Protein AF-A0A094J5C4-F1 (afdb_monomer_lite)

pLDDT: mean 75.72, std 12.75, range [49.41, 90.5]

Radius of gyration: 13.83 Å; chains: 1; bounding box: 35×24×35 Å

Structure (mmCIF, N/CA/C/O backbone):
data_AF-A0A094J5C4-F1
#
_entry.id   AF-A0A094J5C4-F1
#
loop_
_atom_site.group_PDB
_atom_site.id
_atom_site.type_symbol
_atom_site.label_atom_id
_atom_site.label_alt_id
_atom_site.label_comp_id
_atom_site.label_asym_id
_atom_site.label_entity_id
_atom_site.label_seq_id
_atom_site.pdbx_PDB_ins_code
_atom_site.Cartn_x
_atom_site.Cartn_y
_atom_site.Cartn_z
_atom_site.occupancy
_atom_site.B_iso_or_equiv
_atom_site.auth_seq_id
_atom_site.auth_comp_id
_atom_site.auth_asym_id
_atom_site.auth_atom_id
_atom_site.pdbx_PDB_model_num
ATOM 1 N N . MET A 1 1 ? 3.938 13.984 0.212 1.00 50.44 1 MET A N 1
ATOM 2 C CA . MET A 1 1 ? 4.986 13.193 -0.465 1.00 50.44 1 MET A CA 1
ATOM 3 C C . MET A 1 1 ? 4.411 12.864 -1.828 1.00 50.44 1 MET A C 1
ATOM 5 O O . MET A 1 1 ? 3.298 12.368 -1.859 1.00 50.44 1 MET A O 1
ATOM 9 N N . ASP A 1 2 ? 5.063 13.290 -2.906 1.00 54.03 2 ASP A N 1
ATOM 10 C CA . ASP A 1 2 ? 4.492 13.287 -4.263 1.00 54.03 2 ASP A CA 1
ATOM 11 C C . ASP A 1 2 ? 4.732 11.933 -4.953 1.00 54.03 2 ASP A C 1
ATOM 13 O O . ASP A 1 2 ? 5.829 11.381 -4.832 1.00 54.03 2 ASP A O 1
ATOM 17 N N . GLU A 1 3 ? 3.744 11.391 -5.667 1.00 52.41 3 GLU A N 1
ATOM 18 C CA . GLU A 1 3 ? 3.858 10.117 -6.406 1.00 52.41 3 GLU A CA 1
ATOM 19 C C . GLU A 1 3 ? 5.030 10.144 -7.399 1.00 52.41 3 GLU A C 1
ATOM 21 O O . GLU A 1 3 ? 5.796 9.182 -7.501 1.00 52.41 3 GLU A O 1
ATOM 26 N N . SER A 1 4 ? 5.292 11.307 -8.007 1.00 53.38 4 SER A N 1
ATOM 27 C CA . SER A 1 4 ? 6.431 11.527 -8.905 1.00 53.38 4 SER A CA 1
ATOM 28 C C . SER A 1 4 ? 7.785 11.356 -8.207 1.00 53.38 4 SER A C 1
ATOM 30 O O . SER A 1 4 ? 8.776 10.976 -8.835 1.00 53.38 4 SER A O 1
ATOM 32 N N . TYR A 1 5 ? 7.862 11.660 -6.907 1.00 58.16 5 TYR A N 1
ATOM 33 C CA . TYR A 1 5 ? 9.082 11.485 -6.118 1.00 58.16 5 TYR A CA 1
ATOM 34 C C . TYR A 1 5 ? 9.353 10.005 -5.838 1.00 58.16 5 TYR A C 1
ATOM 36 O O . TYR A 1 5 ? 10.513 9.586 -5.870 1.00 58.16 5 TYR A O 1
ATOM 44 N N . ARG A 1 6 ? 8.295 9.207 -5.629 1.00 62.09 6 ARG A N 1
ATOM 45 C CA . ARG A 1 6 ? 8.398 7.749 -5.504 1.00 62.09 6 ARG A CA 1
ATOM 46 C C . ARG A 1 6 ? 8.870 7.181 -6.844 1.00 62.09 6 ARG A C 1
ATOM 48 O O . ARG A 1 6 ? 10.002 6.727 -6.908 1.00 62.09 6 ARG A O 1
ATOM 55 N N . ALA A 1 7 ? 8.163 7.381 -7.952 1.00 55.28 7 ALA A N 1
ATOM 56 C CA . ALA A 1 7 ? 8.589 6.847 -9.257 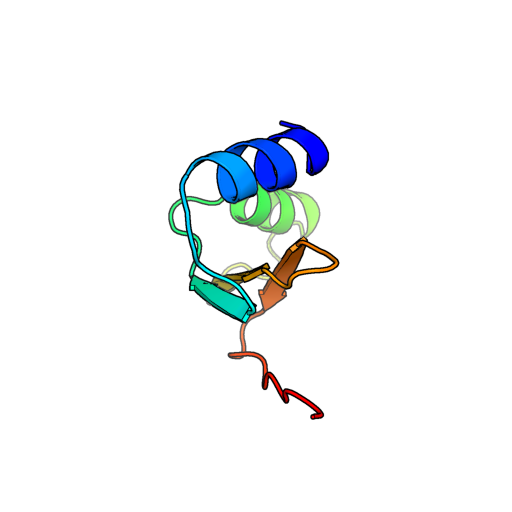1.00 55.28 7 ALA A CA 1
ATOM 57 C C . ALA A 1 7 ? 10.066 7.157 -9.624 1.00 55.28 7 ALA A C 1
ATOM 59 O O . AL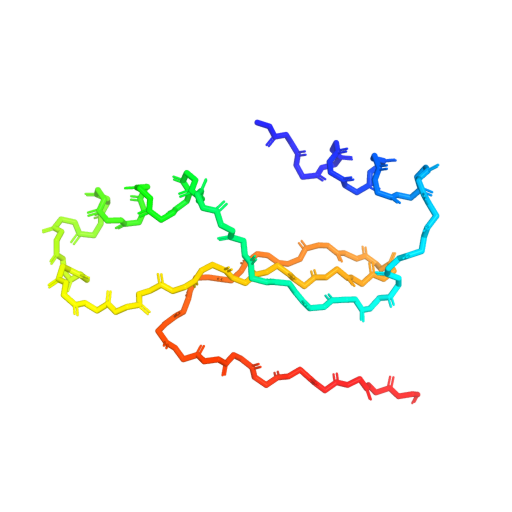A A 1 7 ? 10.813 6.275 -10.051 1.00 55.28 7 ALA A O 1
ATOM 60 N N . ARG A 1 8 ? 10.540 8.389 -9.367 1.00 56.78 8 ARG A N 1
ATOM 61 C CA . ARG A 1 8 ? 11.940 8.799 -9.623 1.00 56.78 8 ARG A CA 1
ATOM 62 C C . ARG A 1 8 ? 12.966 8.174 -8.681 1.00 56.78 8 ARG A C 1
ATOM 64 O O . ARG A 1 8 ? 14.072 7.856 -9.105 1.00 56.78 8 ARG A O 1
ATOM 71 N N . THR A 1 9 ? 12.634 8.035 -7.400 1.00 58.00 9 THR A N 1
ATOM 72 C CA . THR A 1 9 ? 13.537 7.398 -6.429 1.00 58.00 9 THR A CA 1
ATOM 73 C C . THR A 1 9 ? 13.681 5.905 -6.726 1.00 58.00 9 THR A C 1
ATOM 75 O O . THR A 1 9 ? 14.767 5.347 -6.565 1.00 58.00 9 THR A O 1
ATOM 78 N N . PHE A 1 10 ? 12.606 5.284 -7.212 1.00 62.06 10 PHE A N 1
ATOM 79 C CA . PHE A 1 10 ? 12.522 3.857 -7.502 1.00 62.06 10 PHE A CA 1
ATOM 80 C C . PHE A 1 10 ? 13.234 3.482 -8.814 1.00 62.06 10 PHE A C 1
ATOM 82 O O . PHE A 1 10 ? 13.939 2.475 -8.845 1.00 62.06 10 PHE A O 1
ATOM 89 N N . SER A 1 11 ? 13.173 4.319 -9.859 1.00 55.50 11 SER A N 1
ATOM 90 C CA . SER A 1 11 ? 13.952 4.094 -11.091 1.00 55.50 11 SER A CA 1
ATOM 91 C C . SER A 1 11 ? 15.466 4.242 -10.883 1.00 55.50 11 SER A C 1
ATOM 93 O O . SER A 1 11 ? 16.254 3.547 -11.522 1.00 55.50 11 SER A O 1
ATOM 95 N N . ALA A 1 12 ? 15.889 5.098 -9.947 1.00 57.69 12 ALA A N 1
ATOM 96 C CA . ALA A 1 12 ? 17.301 5.336 -9.650 1.00 57.69 12 ALA A CA 1
ATOM 97 C C . ALA A 1 12 ? 17.992 4.193 -8.875 1.00 57.69 12 ALA A C 1
ATOM 99 O O . ALA A 1 12 ? 19.220 4.123 -8.890 1.00 57.69 12 ALA A O 1
ATOM 100 N N . HIS A 1 13 ? 17.237 3.313 -8.199 1.00 58.34 13 HIS A N 1
ATOM 101 C CA . HIS A 1 13 ? 17.791 2.279 -7.306 1.00 58.34 13 HIS A CA 1
ATOM 102 C C . HIS A 1 13 ? 17.799 0.857 -7.880 1.00 58.34 13 HIS A C 1
ATOM 104 O O . HIS A 1 13 ? 18.300 -0.047 -7.218 1.00 58.34 13 HIS A O 1
ATOM 110 N N . GLY A 1 14 ? 17.347 0.662 -9.121 1.00 49.41 14 GLY A N 1
ATOM 111 C CA . GLY A 1 14 ? 17.521 -0.603 -9.829 1.00 49.41 14 GLY A CA 1
ATOM 112 C C . GLY A 1 14 ? 16.569 -1.713 -9.375 1.00 49.41 14 GLY A C 1
ATOM 113 O O . GLY A 1 14 ? 16.869 -2.477 -8.467 1.00 49.41 14 GLY A O 1
ATOM 114 N N . SER A 1 15 ? 15.502 -1.859 -10.164 1.00 52.84 15 SER A N 1
ATOM 115 C CA . SER A 1 15 ? 14.766 -3.101 -10.434 1.00 52.84 15 SER A CA 1
ATOM 116 C C . SER A 1 15 ? 13.747 -3.583 -9.392 1.00 52.84 15 SER A C 1
ATOM 118 O O . SER A 1 15 ? 14.042 -4.353 -8.485 1.00 52.84 15 SER A O 1
ATOM 120 N N . PHE A 1 16 ? 12.502 -3.175 -9.644 1.00 53.84 16 PHE A N 1
ATOM 121 C CA . PHE A 1 16 ? 11.267 -3.892 -9.326 1.00 53.84 16 PHE A CA 1
ATOM 122 C C . PHE A 1 16 ? 10.241 -3.575 -10.432 1.00 53.84 16 PHE A C 1
ATOM 124 O O . PHE A 1 16 ? 9.151 -3.070 -10.165 1.00 53.84 16 PHE A O 1
ATOM 131 N N . GLU A 1 17 ? 10.637 -3.771 -11.695 1.00 63.75 17 GLU A N 1
ATOM 132 C CA . GLU A 1 17 ? 9.707 -3.658 -12.826 1.00 63.75 17 GLU A CA 1
ATOM 133 C C . GLU A 1 17 ? 8.584 -4.681 -12.606 1.00 63.75 17 GLU A C 1
ATOM 135 O O . GLU A 1 17 ? 8.864 -5.869 -12.451 1.00 63.75 17 GLU A O 1
ATOM 140 N N . ASN A 1 18 ? 7.335 -4.215 -12.531 1.00 69.50 18 ASN A N 1
ATOM 141 C CA . ASN A 1 18 ? 6.152 -5.039 -12.257 1.00 69.50 18 ASN A CA 1
ATOM 142 C C . ASN A 1 18 ? 6.192 -5.740 -10.885 1.00 69.50 18 ASN A C 1
ATOM 144 O O . ASN A 1 18 ? 6.118 -6.964 -10.792 1.00 69.50 18 ASN A O 1
ATOM 148 N N . SER A 1 19 ? 6.306 -4.965 -9.802 1.00 76.25 19 SER A N 1
ATOM 149 C CA . SER A 1 19 ? 6.262 -5.495 -8.431 1.00 76.25 19 SER A CA 1
ATOM 150 C C . SER A 1 19 ? 4.939 -5.244 -7.723 1.00 76.25 19 SER A C 1
ATOM 152 O O . SER A 1 19 ? 4.280 -4.224 -7.914 1.00 76.25 19 SER A O 1
ATOM 154 N N . PHE A 1 20 ? 4.598 -6.182 -6.845 1.00 83.31 20 PHE A N 1
ATOM 155 C CA . PHE A 1 20 ? 3.443 -6.128 -5.967 1.00 83.31 20 PHE A CA 1
ATOM 156 C C . PHE A 1 20 ? 3.917 -6.166 -4.513 1.00 83.31 20 PHE A C 1
ATOM 158 O O . PHE A 1 20 ? 4.590 -7.114 -4.107 1.00 83.31 20 PHE A O 1
ATOM 165 N N . ASN A 1 21 ? 3.604 -5.125 -3.737 1.00 84.31 21 ASN A N 1
ATOM 166 C CA . ASN A 1 21 ? 4.116 -4.959 -2.377 1.00 84.31 21 ASN A CA 1
ATOM 167 C C . ASN A 1 21 ? 2.998 -4.639 -1.384 1.00 84.31 21 ASN A C 1
ATOM 169 O O . ASN A 1 21 ? 2.116 -3.835 -1.669 1.00 84.31 21 ASN A O 1
ATOM 173 N N . ILE A 1 22 ? 3.098 -5.192 -0.174 1.00 86.69 22 ILE A N 1
ATOM 174 C CA . ILE A 1 22 ? 2.254 -4.796 0.958 1.00 86.69 22 ILE A CA 1
ATOM 175 C C . ILE A 1 22 ? 2.952 -3.661 1.707 1.00 86.69 22 ILE A C 1
ATOM 177 O O . ILE A 1 22 ? 4.064 -3.824 2.217 1.00 86.69 22 ILE A O 1
ATOM 181 N N . VAL A 1 23 ? 2.297 -2.507 1.793 1.00 85.31 23 VAL A N 1
ATOM 182 C CA . VAL A 1 23 ? 2.842 -1.315 2.442 1.00 85.31 23 VAL A CA 1
ATOM 183 C C . VAL A 1 23 ? 2.541 -1.352 3.936 1.00 85.31 23 VAL A C 1
ATOM 185 O O . VAL A 1 23 ? 1.401 -1.195 4.370 1.00 85.31 23 VAL A O 1
ATOM 188 N N . GLN A 1 24 ? 3.595 -1.509 4.734 1.00 80.44 24 GLN A N 1
ATOM 189 C CA . GLN A 1 24 ? 3.524 -1.431 6.192 1.00 80.44 24 GLN A CA 1
ATOM 190 C C . GLN A 1 24 ? 3.488 0.037 6.654 1.00 80.44 24 GLN A C 1
ATOM 192 O O . GLN A 1 24 ? 4.177 0.883 6.084 1.00 80.44 24 GLN A O 1
ATOM 197 N N . SER A 1 25 ? 2.713 0.337 7.702 1.00 78.38 25 SER A N 1
ATOM 198 C CA . SER A 1 25 ? 2.611 1.679 8.314 1.00 78.38 25 SER A CA 1
ATOM 199 C C . SER A 1 25 ? 2.187 2.793 7.341 1.00 78.38 25 SER A C 1
ATOM 201 O O . SER A 1 25 ? 2.833 3.835 7.231 1.00 78.38 25 SER A O 1
ATOM 203 N N . SER A 1 26 ? 1.092 2.565 6.614 1.00 81.00 26 SER A N 1
ATOM 204 C CA . SER A 1 26 ? 0.563 3.510 5.629 1.00 81.00 26 SER A CA 1
ATOM 205 C C . SER A 1 26 ? -0.243 4.648 6.267 1.00 81.00 26 SER A C 1
ATOM 207 O O . SER A 1 26 ? -1.278 4.405 6.887 1.00 81.00 26 SER A O 1
ATOM 209 N N . SER A 1 27 ? 0.136 5.904 6.000 1.00 86.19 27 SER A N 1
ATOM 210 C CA . SER A 1 27 ? -0.679 7.077 6.365 1.00 86.19 27 SER A CA 1
ATOM 211 C C . SER A 1 27 ? -2.030 7.117 5.637 1.00 86.19 27 SER A C 1
ATOM 213 O O . SER A 1 27 ? -2.934 7.847 6.034 1.00 86.19 27 SER A O 1
ATOM 215 N N . TRP A 1 28 ? -2.181 6.344 4.558 1.00 85.88 28 TRP A N 1
ATOM 216 C CA . TRP A 1 28 ? -3.437 6.234 3.820 1.00 85.88 28 TRP A CA 1
ATOM 217 C C . TRP A 1 28 ? -4.447 5.360 4.557 1.00 85.88 28 TRP A C 1
ATOM 219 O O . TRP A 1 28 ? -5.640 5.626 4.474 1.00 85.88 28 TRP A O 1
ATOM 229 N N . LEU A 1 29 ? -3.985 4.364 5.322 1.00 84.88 29 LEU A N 1
ATOM 230 C CA . LEU A 1 29 ? -4.860 3.587 6.201 1.00 84.88 29 LEU A CA 1
ATOM 231 C C . LEU A 1 29 ? -5.392 4.471 7.330 1.00 84.88 29 LEU A C 1
ATOM 233 O O . LEU A 1 29 ? -6.589 4.481 7.597 1.00 84.88 29 LEU A O 1
ATOM 237 N N . GLU A 1 30 ? -4.532 5.289 7.940 1.00 84.94 30 GLU A N 1
ATOM 238 C CA . GLU A 1 30 ? -4.963 6.266 8.947 1.00 84.94 30 GLU A CA 1
ATOM 239 C C . GLU A 1 30 ? -6.005 7.237 8.375 1.00 84.94 30 GLU A C 1
ATOM 241 O O . GLU A 1 30 ? -7.047 7.467 8.990 1.00 84.94 30 GLU A O 1
ATOM 246 N N . TRP A 1 31 ? -5.753 7.754 7.168 1.00 87.69 31 TRP A N 1
ATOM 247 C CA . TRP A 1 31 ? -6.685 8.623 6.457 1.00 87.69 31 TRP A CA 1
ATOM 248 C C . TRP A 1 31 ? -8.014 7.921 6.147 1.00 87.69 31 TRP A C 1
ATOM 250 O O . TRP A 1 31 ? -9.067 8.475 6.455 1.00 87.69 31 TRP A O 1
ATOM 260 N N . VAL A 1 32 ? -8.002 6.692 5.616 1.00 85.94 32 VAL A N 1
ATOM 261 C CA . VAL A 1 32 ? -9.239 5.974 5.268 1.00 85.94 32 VAL A CA 1
ATOM 262 C C . VAL A 1 32 ? -10.057 5.645 6.512 1.00 85.94 32 VAL A C 1
ATOM 264 O O . VAL A 1 32 ? -11.279 5.768 6.493 1.00 85.94 32 VAL A O 1
ATOM 267 N N . HIS A 1 33 ? -9.413 5.283 7.624 1.00 84.25 33 HIS A N 1
ATOM 268 C CA . HIS A 1 33 ? -10.103 5.047 8.890 1.00 84.25 33 HIS A CA 1
ATOM 269 C C . HIS A 1 33 ? -10.714 6.332 9.461 1.00 84.25 33 HIS A C 1
ATOM 271 O O . HIS A 1 33 ? -11.831 6.289 9.981 1.00 84.25 33 HIS A O 1
ATOM 277 N N . ALA A 1 34 ? -10.020 7.467 9.331 1.00 86.38 34 ALA A N 1
ATOM 278 C CA . ALA A 1 34 ? -10.529 8.766 9.761 1.00 86.38 34 ALA A CA 1
ATOM 279 C C . ALA A 1 34 ? -11.723 9.229 8.905 1.00 86.38 34 ALA A C 1
ATOM 281 O O . ALA A 1 34 ? -12.781 9.549 9.448 1.00 86.38 34 ALA A O 1
ATOM 282 N N . GLU A 1 35 ? -11.589 9.204 7.578 1.00 87.69 35 GLU A N 1
ATOM 283 C CA . GLU A 1 35 ? -12.617 9.692 6.649 1.00 87.69 35 GLU A CA 1
ATOM 284 C C . GLU A 1 35 ? -13.835 8.771 6.575 1.00 87.69 35 GLU A C 1
ATOM 286 O O . GLU A 1 35 ? -14.964 9.236 6.421 1.00 87.69 35 GLU A O 1
ATOM 291 N N . SER A 1 36 ? -13.638 7.461 6.742 1.00 84.31 36 SER A N 1
ATOM 292 C CA . SER A 1 36 ? -14.744 6.499 6.789 1.00 84.31 36 SER A CA 1
ATOM 293 C C . SER A 1 36 ? -15.559 6.570 8.084 1.00 84.31 36 SER A C 1
ATOM 295 O O . SER A 1 36 ? -16.527 5.824 8.221 1.00 84.31 36 SER A O 1
ATOM 297 N N . GLN A 1 37 ? -15.185 7.435 9.039 1.00 82.31 37 GLN A N 1
ATOM 298 C CA . GLN A 1 37 ? -15.847 7.590 10.342 1.00 82.31 37 GLN A CA 1
ATOM 299 C C . GLN A 1 37 ? -16.027 6.256 11.082 1.00 82.31 37 GLN A C 1
ATOM 301 O O . GLN A 1 37 ? -17.014 6.037 11.783 1.00 82.31 37 GLN A O 1
ATOM 306 N N . GLY A 1 38 ? -15.069 5.345 10.905 1.00 74.81 38 GLY A N 1
ATOM 307 C CA . GLY A 1 38 ? -15.108 4.017 11.501 1.00 74.81 38 GLY A CA 1
ATOM 308 C C . GLY A 1 38 ? -15.991 2.995 10.783 1.00 74.81 38 GLY A C 1
ATOM 309 O O . GLY A 1 38 ? -16.194 1.916 11.322 1.00 74.81 38 GLY A O 1
ATOM 310 N N . TYR A 1 39 ? -16.472 3.253 9.564 1.00 80.56 39 TYR A N 1
ATOM 311 C CA . TYR A 1 39 ? -17.197 2.240 8.782 1.00 80.56 39 TYR A CA 1
ATOM 312 C C . TYR A 1 39 ? -16.368 0.962 8.56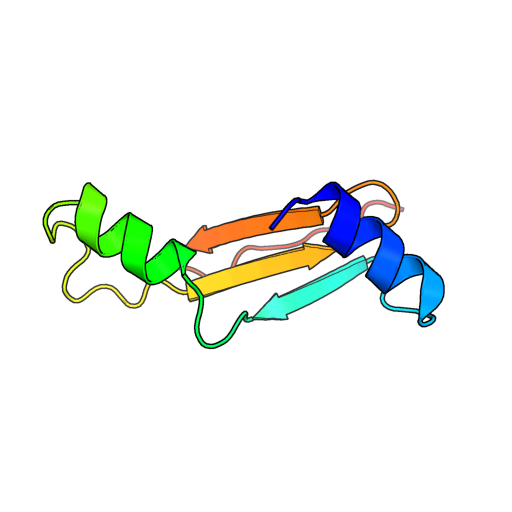9 1.00 80.56 39 TYR A C 1
ATOM 314 O O . TYR A 1 39 ? -16.899 -0.140 8.646 1.00 80.56 39 TYR A O 1
ATOM 322 N N . TYR A 1 40 ? -15.056 1.119 8.373 1.00 79.06 40 TYR A N 1
ATOM 323 C CA . TYR A 1 40 ? -14.107 0.009 8.261 1.00 79.06 40 TYR A CA 1
ATOM 324 C C . TYR A 1 40 ? -13.424 -0.340 9.597 1.00 79.06 40 TYR A C 1
ATOM 326 O O . TYR A 1 40 ? -12.402 -1.024 9.599 1.00 79.06 40 TYR A O 1
ATOM 334 N N . GLN A 1 41 ? -13.917 0.147 10.749 1.00 70.44 41 GLN A N 1
ATOM 335 C CA . GLN A 1 41 ? -13.377 -0.274 12.049 1.00 70.44 41 GLN A CA 1
ATOM 336 C C . GLN A 1 41 ? -13.696 -1.754 12.282 1.00 70.44 41 GLN A C 1
ATOM 338 O O . GLN A 1 41 ? -14.829 -2.115 12.589 1.00 70.44 41 GLN A O 1
ATOM 343 N N . GLY A 1 42 ? -12.670 -2.597 12.171 1.00 73.88 42 GLY A N 1
ATOM 344 C CA . GLY A 1 42 ? -12.768 -4.050 12.337 1.00 73.88 42 GLY A CA 1
ATOM 345 C C . GLY A 1 42 ? -12.522 -4.841 11.053 1.00 73.88 42 GLY A C 1
ATOM 346 O O . GLY A 1 42 ? -12.320 -6.049 11.142 1.00 73.88 42 GLY A O 1
ATOM 347 N N . ASN A 1 43 ? -12.480 -4.174 9.898 1.00 79.50 43 ASN A N 1
ATOM 348 C CA . ASN A 1 43 ? -12.056 -4.777 8.639 1.00 79.50 43 ASN A CA 1
ATOM 349 C C . ASN A 1 43 ? -10.534 -4.658 8.525 1.00 79.50 43 ASN A C 1
ATOM 351 O O . ASN A 1 43 ? -9.965 -3.609 8.842 1.00 79.50 43 ASN A O 1
ATOM 355 N N . ASP A 1 44 ? -9.882 -5.722 8.064 1.00 84.62 44 ASP A N 1
ATOM 356 C CA . ASP A 1 44 ? -8.433 -5.743 7.859 1.00 84.62 44 ASP A CA 1
ATOM 357 C C . ASP A 1 44 ? -8.105 -5.118 6.496 1.00 84.62 44 ASP A C 1
ATOM 359 O O . ASP A 1 44 ? -7.847 -5.805 5.512 1.00 84.62 44 ASP A O 1
ATOM 363 N N . ILE A 1 45 ? -8.234 -3.788 6.405 1.00 88.75 45 ILE A N 1
ATOM 364 C CA . ILE A 1 45 ? -7.896 -3.053 5.184 1.00 88.75 45 ILE A CA 1
ATOM 365 C C . ILE A 1 45 ? -6.376 -3.016 5.048 1.00 88.75 45 ILE A C 1
ATOM 367 O O . ILE A 1 45 ? -5.672 -2.454 5.886 1.00 88.75 45 ILE A O 1
ATOM 371 N N . ILE A 1 46 ? -5.878 -3.572 3.950 1.00 89.19 46 ILE A N 1
ATOM 372 C CA . ILE A 1 46 ? -4.458 -3.649 3.633 1.00 89.19 46 ILE A CA 1
ATOM 373 C C . ILE A 1 46 ? -4.145 -2.645 2.524 1.00 89.19 46 ILE A C 1
ATOM 375 O O . ILE A 1 46 ? -4.930 -2.437 1.597 1.00 89.19 46 ILE A O 1
ATOM 379 N N . HIS A 1 47 ? -2.981 -2.004 2.628 1.00 90.50 47 HIS A N 1
ATOM 380 C CA . HIS A 1 47 ? -2.450 -1.154 1.572 1.00 90.50 47 HIS A CA 1
ATOM 381 C C . HIS A 1 47 ? -1.505 -1.956 0.676 1.00 90.50 47 HIS A C 1
ATOM 383 O O . HIS A 1 47 ? -0.443 -2.398 1.117 1.00 90.50 47 HIS A O 1
ATOM 389 N N . TYR A 1 48 ? -1.880 -2.098 -0.588 1.00 88.94 48 TYR A N 1
ATOM 390 C CA . TYR A 1 48 ? -1.080 -2.703 -1.641 1.00 88.94 48 TYR A CA 1
ATOM 391 C C . TYR A 1 48 ? -0.514 -1.619 -2.554 1.00 88.94 48 TYR A C 1
ATOM 393 O O . TYR A 1 48 ? -1.218 -0.678 -2.903 1.00 88.94 48 TYR A O 1
ATOM 401 N N . SER A 1 49 ? 0.743 -1.761 -2.959 1.00 87.44 49 SER A N 1
ATOM 402 C CA . SER A 1 49 ? 1.401 -0.879 -3.920 1.00 87.44 49 SER A CA 1
ATOM 403 C C . SER A 1 49 ? 1.894 -1.712 -5.094 1.00 87.44 49 SER A C 1
ATOM 405 O O . SER A 1 49 ? 2.721 -2.617 -4.929 1.00 87.44 49 SER A O 1
ATOM 407 N N . VAL A 1 50 ? 1.345 -1.422 -6.269 1.00 86.12 50 VAL A N 1
ATOM 408 C CA . VAL A 1 50 ? 1.676 -2.058 -7.541 1.00 86.12 50 VAL A CA 1
ATOM 409 C C . VAL A 1 50 ? 2.545 -1.097 -8.330 1.00 86.12 50 VAL A C 1
ATOM 411 O O . VAL A 1 50 ? 2.140 0.028 -8.608 1.00 86.12 50 VAL A O 1
ATOM 414 N N . ILE A 1 51 ? 3.747 -1.526 -8.687 1.00 81.94 51 ILE A N 1
ATOM 415 C CA . ILE A 1 51 ? 4.701 -0.699 -9.422 1.00 81.94 51 ILE A CA 1
ATOM 416 C C . ILE A 1 51 ? 4.926 -1.347 -10.775 1.00 81.94 51 ILE A C 1
ATOM 418 O O . ILE A 1 51 ? 5.470 -2.444 -10.851 1.00 81.94 51 ILE A O 1
ATOM 422 N N . THR A 1 52 ? 4.530 -0.650 -11.829 1.00 77.19 52 THR A N 1
ATOM 423 C CA . THR A 1 52 ? 4.779 -1.017 -13.225 1.00 77.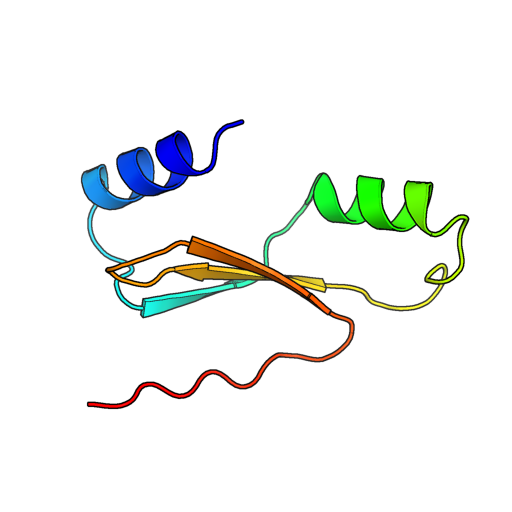19 52 THR A CA 1
ATOM 424 C C . THR A 1 52 ? 5.869 -0.119 -13.810 1.00 77.19 52 THR A C 1
ATOM 426 O O . THR A 1 52 ? 6.332 0.827 -13.169 1.00 77.19 52 THR A O 1
ATOM 429 N N . ASP A 1 53 ? 6.307 -0.421 -15.026 1.00 73.56 53 ASP A N 1
ATOM 430 C CA . ASP A 1 53 ? 7.203 0.449 -15.793 1.00 73.56 53 ASP A CA 1
ATOM 431 C C . ASP A 1 53 ? 6.559 1.809 -16.123 1.00 73.56 53 ASP A C 1
ATOM 433 O O . ASP A 1 53 ? 7.250 2.828 -16.204 1.00 73.56 53 ASP A O 1
ATOM 437 N N . ALA A 1 54 ? 5.235 1.822 -16.284 1.00 76.94 54 ALA A N 1
ATOM 438 C CA . ALA A 1 54 ? 4.465 3.000 -16.652 1.00 76.94 54 ALA A CA 1
ATOM 439 C C . ALA A 1 54 ? 3.971 3.816 -15.448 1.00 76.94 54 ALA A C 1
ATOM 441 O O . ALA A 1 54 ? 3.881 5.041 -15.548 1.00 76.94 54 ALA A O 1
ATOM 442 N N . ASP A 1 55 ? 3.626 3.159 -14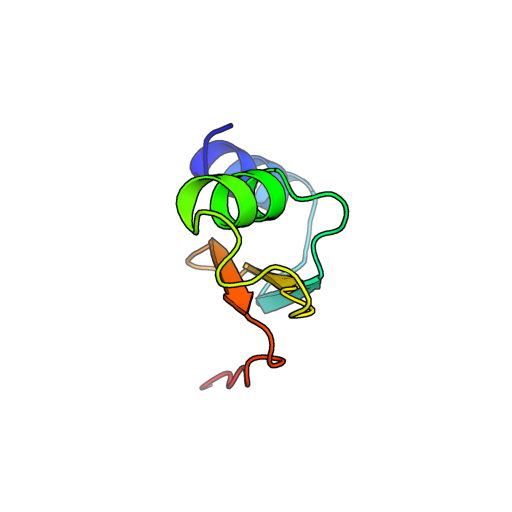.337 1.00 76.69 55 ASP A N 1
ATOM 443 C CA . ASP A 1 55 ? 2.891 3.797 -13.241 1.00 76.69 55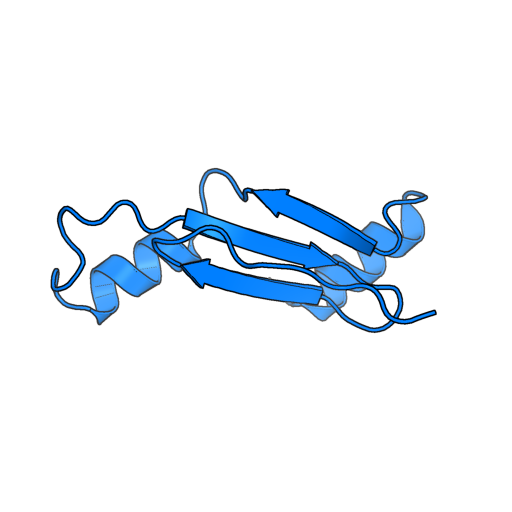 ASP A CA 1
ATOM 444 C C . ASP A 1 55 ? 3.050 3.108 -11.872 1.00 76.69 55 ASP A C 1
ATOM 446 O O . ASP A 1 55 ? 3.439 1.941 -11.773 1.00 76.69 55 ASP A O 1
ATOM 450 N N . CYS A 1 56 ? 2.692 3.833 -10.811 1.00 82.25 56 CYS A N 1
ATOM 451 C CA . CYS A 1 56 ? 2.590 3.346 -9.438 1.00 82.25 56 CYS A CA 1
ATOM 452 C C . CYS A 1 56 ? 1.133 3.444 -8.974 1.00 82.25 56 CYS A C 1
ATOM 454 O O . CYS A 1 56 ? 0.582 4.535 -8.880 1.00 82.25 56 CYS A O 1
ATOM 456 N N . ILE A 1 57 ? 0.530 2.309 -8.634 1.00 86.25 57 ILE A N 1
ATOM 457 C CA . ILE A 1 57 ? -0.871 2.208 -8.229 1.00 86.25 57 ILE A CA 1
ATOM 458 C C . ILE A 1 57 ? -0.924 1.786 -6.761 1.00 86.25 57 ILE A C 1
ATOM 460 O O . ILE A 1 57 ? -0.476 0.699 -6.403 1.00 86.25 57 ILE A O 1
ATOM 464 N N . ASP A 1 58 ? -1.498 2.634 -5.914 1.00 87.69 58 ASP A N 1
ATOM 465 C CA . ASP A 1 58 ? -1.744 2.348 -4.500 1.00 87.69 58 ASP A CA 1
ATOM 466 C C . ASP A 1 58 ? -3.224 1.931 -4.311 1.00 87.69 58 ASP A C 1
ATOM 468 O O . ASP A 1 58 ? -4.148 2.637 -4.720 1.00 87.69 58 ASP A O 1
ATOM 472 N N . VAL A 1 59 ? -3.465 0.762 -3.708 1.00 89.50 59 VAL A N 1
ATOM 473 C CA . VAL A 1 59 ? -4.793 0.149 -3.518 1.00 89.50 59 VAL A CA 1
ATOM 474 C C . VAL A 1 59 ? -5.026 -0.144 -2.038 1.00 89.50 59 VAL A C 1
ATOM 476 O O . VAL A 1 59 ? -4.251 -0.861 -1.411 1.00 89.50 59 VAL A O 1
ATOM 479 N N . LEU A 1 60 ? -6.122 0.368 -1.476 1.00 89.88 60 LEU A N 1
ATOM 480 C CA . LEU A 1 60 ? -6.598 0.004 -0.138 1.00 89.88 60 LEU A CA 1
ATOM 481 C C . LEU A 1 60 ? -7.730 -1.011 -0.278 1.00 89.88 60 LEU A C 1
ATOM 483 O O . LEU A 1 60 ? -8.778 -0.684 -0.835 1.00 89.88 60 LEU A O 1
ATOM 487 N N . SER A 1 61 ? -7.527 -2.232 0.205 1.00 89.25 61 SER A N 1
ATOM 488 C CA . SER A 1 61 ? -8.505 -3.309 0.048 1.00 89.25 61 SER A CA 1
ATOM 489 C C . SER A 1 61 ? -8.457 -4.282 1.219 1.00 89.25 61 SER A C 1
ATOM 491 O O . SER A 1 61 ? -7.391 -4.576 1.749 1.00 89.25 61 SER A O 1
ATOM 493 N N . GLU A 1 62 ? -9.622 -4.802 1.601 1.00 89.31 62 GLU A N 1
ATOM 494 C CA . GLU A 1 62 ? -9.737 -5.948 2.515 1.00 89.31 62 GLU A CA 1
ATOM 495 C C . GLU A 1 62 ? -9.296 -7.258 1.842 1.00 89.31 62 GLU A C 1
ATOM 497 O O . GLU A 1 62 ? -8.814 -8.180 2.490 1.00 89.31 62 GLU A O 1
ATOM 502 N N . PHE A 1 63 ? -9.450 -7.335 0.519 1.00 88.69 63 PHE A N 1
ATOM 503 C CA . PHE A 1 63 ? -9.126 -8.512 -0.279 1.00 88.69 63 PHE A CA 1
ATOM 504 C C . PHE A 1 63 ? -7.816 -8.304 -1.031 1.00 88.69 63 PHE A C 1
ATOM 506 O O . PHE A 1 63 ? -7.555 -7.205 -1.531 1.00 88.69 63 PHE A O 1
ATOM 513 N N . GLU A 1 64 ? -7.015 -9.361 -1.138 1.00 84.69 64 GLU A N 1
ATOM 514 C CA . GLU A 1 64 ? -5.825 -9.358 -1.988 1.00 84.69 64 GLU A CA 1
ATOM 515 C C . GLU A 1 64 ? -6.250 -9.168 -3.458 1.00 84.69 64 GLU A C 1
ATOM 517 O O . GLU A 1 64 ? -7.093 -9.926 -3.945 1.00 84.69 64 GLU A O 1
ATOM 522 N N . PRO A 1 65 ? -5.748 -8.135 -4.157 1.00 83.50 65 PRO A N 1
ATOM 523 C CA . PRO A 1 65 ? -6.084 -7.899 -5.555 1.00 83.50 65 PRO A CA 1
ATOM 524 C C . PRO A 1 65 ? -5.409 -8.926 -6.475 1.00 83.50 65 PRO A C 1
ATOM 526 O O . PRO A 1 65 ? -4.236 -9.252 -6.307 1.00 83.50 65 PRO A O 1
ATOM 529 N N . GLU A 1 66 ? -6.135 -9.380 -7.497 1.00 82.88 66 GLU A N 1
ATOM 530 C CA . GLU A 1 66 ? -5.573 -10.193 -8.579 1.00 82.88 66 GLU A CA 1
ATOM 531 C C . GLU A 1 66 ? -4.825 -9.284 -9.571 1.00 82.88 66 GLU A C 1
ATOM 533 O O . GLU A 1 66 ? -5.374 -8.288 -10.050 1.00 82.88 66 GLU A O 1
ATOM 538 N N . VAL A 1 67 ? -3.558 -9.603 -9.855 1.00 75.62 67 VAL A N 1
ATOM 539 C CA . VAL A 1 67 ? -2.706 -8.849 -10.788 1.00 75.62 67 VAL A CA 1
ATOM 540 C C . VAL A 1 67 ? -2.358 -9.738 -11.980 1.00 75.62 67 VAL A C 1
ATOM 542 O O . VAL A 1 67 ? -1.545 -10.652 -11.856 1.00 75.62 67 VAL A O 1
ATOM 545 N N . ASP A 1 68 ? -2.948 -9.438 -13.138 1.00 78.88 68 ASP A N 1
ATOM 546 C CA . ASP A 1 68 ? -2.650 -10.103 -14.408 1.00 78.88 68 ASP A CA 1
ATOM 547 C C . ASP A 1 68 ? -1.695 -9.256 -15.258 1.00 78.88 68 ASP A C 1
ATOM 549 O O . ASP A 1 68 ? -1.944 -8.076 -15.519 1.00 78.88 68 ASP A O 1
ATOM 553 N N . ILE A 1 69 ? -0.608 -9.874 -15.725 1.00 68.81 69 ILE A N 1
ATOM 554 C CA . ILE A 1 69 ? 0.349 -9.258 -16.650 1.00 68.81 69 ILE A CA 1
ATOM 555 C C . ILE A 1 69 ? 0.029 -9.783 -18.052 1.00 68.81 69 ILE A C 1
ATOM 557 O O . ILE A 1 69 ? 0.137 -10.983 -18.302 1.00 68.81 69 ILE A O 1
ATOM 561 N N . PHE A 1 70 ? -0.380 -8.898 -18.961 1.00 64.31 70 PHE A N 1
ATOM 562 C CA . PHE A 1 70 ? -0.601 -9.245 -20.367 1.00 64.31 70 PHE A CA 1
ATOM 563 C C . PHE A 1 70 ? 0.686 -8.969 -21.159 1.00 64.31 70 PHE A C 1
ATOM 565 O O . PHE A 1 70 ? 1.137 -7.824 -21.196 1.00 64.31 70 PHE A O 1
ATOM 572 N N . GLU A 1 71 ? 1.279 -10.019 -21.740 1.00 54.94 71 GLU A N 1
ATOM 573 C CA . GLU A 1 71 ? 2.458 -9.950 -22.629 1.00 54.94 71 GLU A CA 1
ATOM 574 C C . GLU A 1 71 ? 2.132 -9.409 -24.031 1.00 54.94 71 GLU A C 1
ATOM 576 O O . GLU A 1 71 ? 1.052 -9.747 -24.578 1.00 54.94 71 GLU A O 1
#

Organism: NCBI:txid1517416

Sequence (71 aa):
MDESYRARTFSAHGSFENSFNIVQSSSWLEWVHAESQGYYQGNDIIHYSVITDADCIDVLSEFEPEVDIFE

Foldseek 3Di:
DDQVVVLVVVVVPDDDAFDKDWDPPDVVVVVCCVVVVNPCVVQPWTWMWTDHPVGIDIDTDSDDDDDDDDD

Secondary structure (DSSP, 8-state):
--HHHHHHHHHHT---TTEEEE-SS-HHHHHHHHHTTTTTTTS--EEEEEE-SS-EEEEEESSPPP-PPP-